Protein AF-A0A453M5R7-F1 (afdb_monomer_lite)

Secondary structure (DSSP, 8-state):
---EEEEEEEEEEETTTEEEEEEEEEETTT--EEEEEEETT---PPPP-----EEEEEEETTEEEEEE------------

InterPro domains:
  IPR008991 Translation protein SH3-like domain superfamily [SSF50104] (4-47)
  IPR013185 Translation elongation factor, KOW-like [PF08207] (5-43)
  IPR014722 Large ribosomal subunit protein uL2, domain 2 [G3DSA:2.30.30.30] (2-46)
  IPR020599 Translation elongation factor P/YeiP [PTHR30053] (4-68)

pLDDT: mean 78.72, std 13.55, range [43.72, 96.75]

Organism: Aegilops tauschii subsp. strangulata (NCBI:txid200361)

Structure (mmCIF, N/CA/C/O backbone):
data_AF-A0A453M5R7-F1
#
_entry.id   AF-A0A453M5R7-F1
#
loop_
_atom_site.group_PDB
_atom_site.id
_atom_site.type_symbol
_atom_site.label_atom_id
_atom_site.label_alt_id
_atom_site.label_comp_id
_atom_site.label_asym_id
_atom_site.label_entity_id
_atom_site.label_seq_id
_atom_site.pdbx_PDB_ins_code
_atom_site.Cartn_x
_atom_site.Cartn_y
_atom_site.Cartn_z
_atom_site.occupancy
_atom_site.B_iso_or_equiv
_atom_site.auth_seq_id
_atom_site.auth_comp_id
_atom_site.auth_asym_id
_atom_site.auth_atom_id
_atom_site.pdbx_PDB_model_num
ATOM 1 N N . MET A 1 1 ? -10.177 -5.885 -9.129 1.00 49.03 1 MET A N 1
ATOM 2 C CA . MET A 1 1 ? -8.748 -5.547 -9.286 1.00 49.03 1 MET A CA 1
ATOM 3 C C . MET A 1 1 ? -8.103 -5.772 -7.940 1.00 49.03 1 MET A C 1
ATOM 5 O O . MET A 1 1 ? -8.562 -5.163 -6.985 1.00 49.03 1 MET A O 1
ATOM 9 N N . SER A 1 2 ? -7.151 -6.696 -7.845 1.00 60.16 2 SER A N 1
ATOM 10 C CA . SER A 1 2 ? -6.360 -6.877 -6.628 1.00 60.16 2 SER A CA 1
ATOM 11 C C . SER A 1 2 ? -5.437 -5.672 -6.445 1.00 60.16 2 SER A C 1
ATOM 13 O O . SER A 1 2 ? -4.818 -5.203 -7.403 1.00 60.16 2 SER A O 1
ATOM 15 N N . SER A 1 3 ? -5.390 -5.126 -5.231 1.00 78.81 3 SER A N 1
ATOM 16 C CA . SER A 1 3 ? -4.472 -4.037 -4.895 1.00 78.81 3 SER A CA 1
ATOM 17 C C . SER A 1 3 ? -3.057 -4.606 -4.786 1.00 78.81 3 SER A C 1
ATOM 19 O O . SER A 1 3 ? -2.843 -5.604 -4.096 1.00 78.81 3 SER A O 1
ATOM 21 N N . VAL A 1 4 ? -2.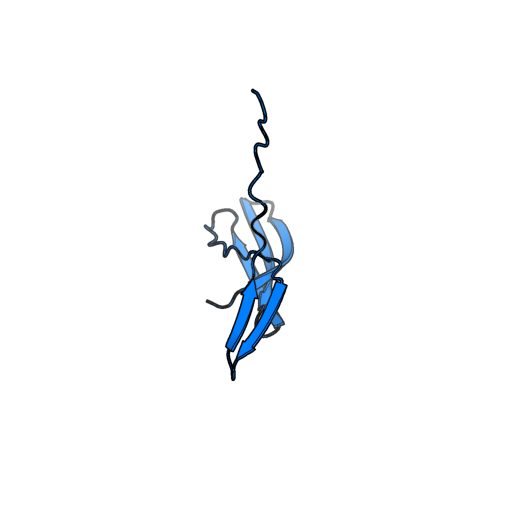088 -4.010 -5.483 1.00 82.25 4 VAL A N 1
ATOM 22 C CA . VAL A 1 4 ? -0.690 -4.465 -5.486 1.00 82.25 4 VAL A CA 1
ATOM 23 C C . VAL A 1 4 ? 0.240 -3.356 -5.005 1.00 82.25 4 VAL A C 1
ATOM 25 O O . VAL A 1 4 ? 0.174 -2.214 -5.454 1.00 82.25 4 VAL A O 1
ATOM 28 N N . GLN A 1 5 ? 1.142 -3.702 -4.094 1.00 85.94 5 GLN A N 1
ATOM 29 C CA . GLN A 1 5 ? 2.169 -2.822 -3.557 1.00 85.94 5 GLN A CA 1
ATOM 30 C C . GLN A 1 5 ? 3.491 -3.025 -4.304 1.00 85.94 5 GLN A C 1
ATOM 32 O O . GLN A 1 5 ? 3.953 -4.155 -4.471 1.00 85.94 5 GLN A O 1
ATOM 37 N N . VAL A 1 6 ? 4.152 -1.932 -4.694 1.00 87.44 6 VAL A N 1
ATOM 38 C CA . VAL A 1 6 ? 5.508 -1.981 -5.260 1.00 87.44 6 VAL A CA 1
ATOM 39 C C . VAL A 1 6 ? 6.523 -2.264 -4.158 1.00 87.44 6 VAL A C 1
ATOM 41 O O . VAL A 1 6 ? 6.700 -1.465 -3.242 1.00 87.44 6 VAL A O 1
ATOM 44 N N . ILE A 1 7 ? 7.218 -3.393 -4.269 1.00 91.56 7 ILE A N 1
ATOM 45 C CA . ILE A 1 7 ? 8.278 -3.796 -3.337 1.00 91.56 7 ILE A CA 1
ATOM 46 C C . ILE A 1 7 ? 9.641 -3.329 -3.837 1.00 91.56 7 ILE A C 1
ATOM 48 O O . ILE A 1 7 ? 10.482 -2.887 -3.054 1.00 91.56 7 ILE A O 1
ATOM 52 N N . LYS A 1 8 ? 9.876 -3.439 -5.146 1.00 88.44 8 LYS A N 1
ATOM 53 C CA . LYS A 1 8 ? 11.154 -3.075 -5.756 1.00 88.44 8 LYS A CA 1
ATOM 54 C C . LYS A 1 8 ? 10.962 -2.679 -7.209 1.00 88.44 8 LYS A C 1
ATOM 56 O O . LYS A 1 8 ? 10.191 -3.305 -7.925 1.00 88.44 8 LYS A O 1
ATOM 61 N N . SER A 1 9 ? 11.725 -1.691 -7.657 1.00 89.81 9 SER A N 1
ATOM 62 C CA . SER A 1 9 ? 11.828 -1.315 -9.066 1.00 89.81 9 SER A CA 1
ATOM 63 C C . SER A 1 9 ? 13.287 -1.335 -9.511 1.00 89.81 9 SER A C 1
ATOM 65 O O . SER A 1 9 ? 14.148 -0.770 -8.832 1.00 89.81 9 SER A O 1
ATOM 67 N N . HIS A 1 10 ? 13.571 -1.946 -10.656 1.00 88.75 10 HIS A N 1
ATOM 68 C CA . HIS A 1 10 ? 14.884 -1.931 -11.288 1.00 88.75 10 HIS A CA 1
ATOM 69 C C . HIS A 1 10 ? 14.771 -1.453 -12.734 1.00 88.75 10 HIS A C 1
ATOM 71 O O . HIS A 1 10 ? 14.025 -2.017 -13.529 1.00 88.75 10 HIS A O 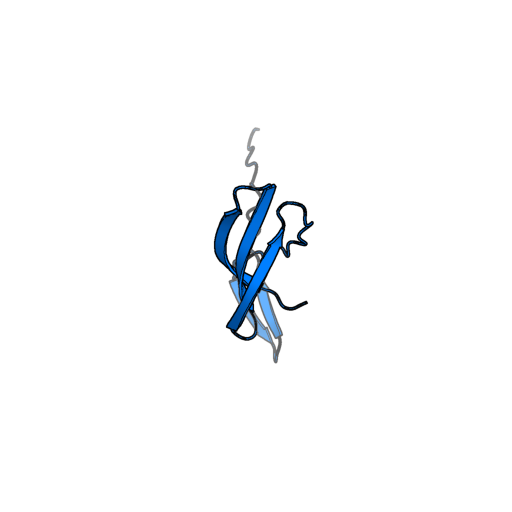1
ATOM 77 N N . HIS A 1 11 ? 15.537 -0.422 -13.074 1.00 85.75 11 HIS A N 1
ATOM 78 C CA . HIS A 1 11 ? 15.574 0.145 -14.412 1.00 85.75 11 HIS A CA 1
ATOM 79 C C . HIS A 1 11 ? 16.864 -0.260 -15.125 1.00 85.75 11 HIS A C 1
ATOM 81 O O . HIS A 1 11 ? 17.953 -0.089 -14.576 1.00 85.75 11 HIS A O 1
ATOM 87 N N . SER A 1 12 ? 16.745 -0.767 -16.352 1.00 84.19 12 SER A N 1
ATOM 88 C CA . SER A 1 12 ? 17.885 -1.165 -17.179 1.00 84.19 12 SER A CA 1
ATOM 89 C C . SER A 1 12 ? 17.770 -0.575 -18.582 1.00 84.19 12 SER A C 1
ATOM 91 O O . SER A 1 12 ? 16.716 -0.665 -19.214 1.00 84.19 12 SER A O 1
ATOM 93 N N . HIS A 1 13 ? 18.873 -0.004 -19.071 1.00 81.44 13 HIS A N 1
ATOM 94 C CA . HIS A 1 13 ? 19.020 0.449 -20.452 1.00 81.44 13 HIS A CA 1
ATOM 95 C C . HIS A 1 13 ? 19.875 -0.551 -21.228 1.00 81.44 13 HIS A C 1
ATOM 97 O O . HIS A 1 13 ? 21.042 -0.764 -20.900 1.00 81.44 13 HIS A O 1
ATOM 103 N N . GLN A 1 14 ? 19.322 -1.125 -22.292 1.00 72.12 14 GLN A N 1
ATOM 104 C CA . GLN A 1 14 ? 20.099 -1.874 -23.273 1.00 72.12 14 GLN A CA 1
ATOM 105 C C . GLN A 1 14 ? 20.588 -0.877 -24.331 1.00 72.12 14 GLN A C 1
ATOM 107 O O . GLN A 1 14 ? 19.781 -0.156 -24.916 1.00 72.12 14 GLN A O 1
ATOM 112 N N . GLY A 1 15 ? 21.900 -0.818 -24.583 1.00 64.00 15 GLY A N 1
ATOM 113 C CA . GLY A 1 15 ? 22.589 0.213 -25.387 1.00 64.00 15 GLY A CA 1
ATOM 114 C C . GLY A 1 15 ? 22.161 0.391 -26.858 1.00 64.00 15 GLY A C 1
ATOM 115 O O . GLY A 1 15 ? 22.829 1.105 -27.598 1.00 64.00 15 GLY A O 1
ATOM 116 N N . ARG A 1 16 ? 21.057 -0.227 -27.299 1.00 62.22 16 ARG A N 1
ATOM 117 C CA . ARG A 1 16 ? 20.387 0.002 -28.590 1.00 62.22 16 ARG A CA 1
ATOM 118 C C . ARG A 1 16 ? 18.885 0.274 -28.405 1.00 62.22 16 ARG A C 1
ATOM 120 O O . ARG A 1 16 ? 18.048 -0.447 -28.934 1.00 62.22 16 ARG A O 1
ATOM 127 N N . GLY A 1 17 ? 18.553 1.312 -27.637 1.00 64.19 17 GLY A N 1
ATOM 128 C CA . GLY A 1 17 ? 17.240 1.976 -27.693 1.00 64.19 17 GLY A CA 1
ATOM 129 C C . GLY A 1 17 ? 16.090 1.333 -26.914 1.00 64.19 17 GLY A C 1
ATOM 130 O O . GLY A 1 17 ? 14.965 1.802 -27.025 1.00 64.19 17 GLY A O 1
ATOM 131 N N . GLY A 1 18 ? 16.344 0.292 -26.118 1.00 72.00 18 GLY A N 1
ATOM 132 C CA . GLY A 1 18 ? 15.324 -0.327 -25.270 1.00 72.00 18 GLY A CA 1
ATOM 133 C C . GLY A 1 18 ? 15.613 -0.098 -23.793 1.00 72.00 18 GLY A C 1
ATOM 134 O O . GLY A 1 18 ? 16.604 -0.619 -23.280 1.00 72.00 18 GLY A O 1
ATOM 135 N N . ALA A 1 19 ? 14.743 0.643 -23.108 1.00 81.19 19 ALA A N 1
ATOM 136 C CA . ALA A 1 19 ? 14.748 0.747 -21.654 1.00 81.19 19 ALA A CA 1
ATOM 137 C C . ALA A 1 19 ? 13.574 -0.049 -21.075 1.00 81.19 19 ALA A C 1
ATOM 139 O O . ALA A 1 19 ? 12.429 0.111 -21.509 1.00 81.19 19 ALA A O 1
ATOM 140 N N . THR A 1 20 ? 13.876 -0.918 -20.111 1.00 84.94 20 THR A N 1
ATOM 141 C CA . THR A 1 20 ? 12.890 -1.763 -19.429 1.00 84.94 20 THR A CA 1
ATOM 142 C C . THR A 1 20 ? 12.912 -1.491 -17.938 1.00 84.94 20 THR A C 1
ATOM 144 O O . THR A 1 20 ? 13.989 -1.394 -17.337 1.00 84.94 20 THR A O 1
ATOM 147 N N . ILE A 1 21 ? 11.731 -1.438 -17.335 1.00 88.06 21 ILE A N 1
ATOM 148 C CA . ILE A 1 21 ? 11.558 -1.320 -15.892 1.00 88.06 21 ILE A CA 1
ATOM 149 C C . ILE A 1 21 ? 10.998 -2.647 -15.393 1.00 88.06 21 ILE A C 1
ATOM 151 O O . ILE A 1 21 ? 9.909 -3.055 -15.782 1.00 88.06 21 ILE A O 1
ATOM 155 N N . GLN A 1 22 ? 11.751 -3.331 -14.542 1.00 89.31 22 GLN A N 1
ATOM 156 C CA . GLN A 1 22 ? 11.284 -4.516 -13.840 1.00 89.31 22 GLN A CA 1
ATOM 157 C C . GLN A 1 22 ? 10.746 -4.102 -12.475 1.00 89.31 22 GLN A C 1
ATOM 159 O O . GLN A 1 22 ? 11.457 -3.455 -11.702 1.00 89.31 22 GLN A O 1
ATOM 164 N N . VAL A 1 23 ? 9.510 -4.484 -12.174 1.00 89.81 23 VAL A N 1
ATOM 165 C CA . VAL A 1 23 ? 8.854 -4.175 -10.904 1.00 89.81 23 VAL A CA 1
ATOM 166 C C . VAL A 1 23 ? 8.481 -5.473 -10.207 1.00 89.81 23 VAL A C 1
ATOM 168 O O . VAL A 1 23 ? 7.857 -6.355 -10.791 1.00 89.81 23 VAL A O 1
ATOM 171 N N . GLU A 1 24 ? 8.890 -5.590 -8.951 1.00 91.31 24 GLU A N 1
ATOM 172 C CA . GLU A 1 24 ? 8.425 -6.626 -8.040 1.00 91.31 24 GLU A CA 1
ATOM 173 C C . GLU A 1 24 ? 7.235 -6.068 -7.259 1.00 91.31 24 GLU A C 1
ATOM 175 O O . GLU A 1 24 ? 7.355 -5.067 -6.545 1.00 91.31 24 GLU A O 1
ATOM 180 N N . LEU A 1 25 ? 6.092 -6.723 -7.411 1.00 90.75 25 LEU A N 1
ATOM 181 C CA . LEU A 1 25 ? 4.819 -6.381 -6.802 1.00 90.75 25 LEU A CA 1
ATOM 182 C C . LEU A 1 25 ? 4.463 -7.408 -5.729 1.00 90.75 25 LEU A C 1
ATOM 184 O O . LEU A 1 25 ? 4.813 -8.587 -5.836 1.00 90.75 25 LEU A O 1
ATOM 188 N N . ARG A 1 26 ? 3.742 -6.966 -4.703 1.00 89.88 26 ARG A N 1
ATOM 189 C CA . ARG A 1 26 ? 3.097 -7.824 -3.713 1.00 89.88 26 ARG A CA 1
ATOM 190 C C . ARG A 1 26 ? 1.606 -7.538 -3.701 1.00 89.88 26 ARG A C 1
ATOM 192 O O . ARG A 1 26 ? 1.209 -6.401 -3.488 1.00 89.88 26 ARG A O 1
ATOM 199 N N . ASP A 1 27 ? 0.805 -8.569 -3.885 1.00 86.75 27 ASP A N 1
ATOM 200 C CA . ASP A 1 27 ? -0.638 -8.517 -3.694 1.00 86.75 27 ASP A CA 1
ATOM 201 C C . ASP A 1 27 ? -0.962 -8.236 -2.218 1.00 86.75 27 ASP A C 1
ATOM 203 O O . ASP A 1 27 ? -0.422 -8.897 -1.326 1.00 86.75 27 ASP A O 1
ATOM 207 N N . VAL A 1 28 ? -1.780 -7.217 -1.961 1.00 84.94 28 VAL A N 1
ATOM 208 C CA . VAL A 1 28 ? -2.086 -6.743 -0.602 1.00 84.94 28 VAL A CA 1
ATOM 209 C C . VAL A 1 28 ? -2.987 -7.730 0.146 1.00 84.94 28 VAL A C 1
ATOM 211 O O . VAL A 1 28 ? -2.837 -7.879 1.357 1.00 84.94 28 VAL A O 1
ATOM 214 N N . ASP A 1 29 ? -3.857 -8.451 -0.564 1.00 85.81 29 ASP A N 1
ATOM 215 C CA . ASP A 1 29 ? -4.842 -9.361 0.032 1.00 85.81 29 ASP A CA 1
ATOM 216 C C . ASP A 1 29 ? -4.228 -10.730 0.357 1.00 85.81 29 ASP A C 1
ATOM 218 O 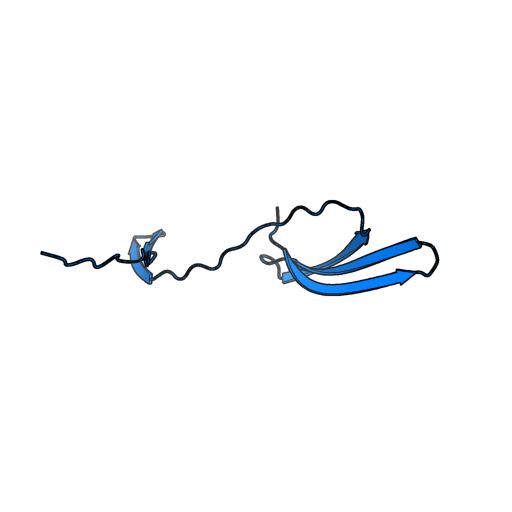O . ASP A 1 29 ? -4.474 -11.323 1.407 1.00 85.81 29 ASP A O 1
ATOM 222 N N . THR A 1 30 ? -3.410 -11.246 -0.558 1.00 88.94 30 THR A N 1
ATOM 223 C CA . THR A 1 30 ? -2.866 -12.611 -0.502 1.00 88.94 30 THR A CA 1
ATOM 224 C C . THR A 1 30 ? -1.388 -12.660 -0.125 1.00 88.94 30 THR A C 1
ATOM 226 O O . THR A 1 30 ? -0.874 -13.723 0.224 1.00 88.94 30 THR A O 1
ATOM 229 N N . GLY A 1 31 ? -0.666 -11.539 -0.221 1.00 87.12 31 GLY A N 1
ATOM 230 C CA . GLY A 1 31 ? 0.784 -11.477 -0.022 1.00 87.12 31 GLY A CA 1
ATOM 231 C C . GLY A 1 31 ? 1.611 -12.066 -1.174 1.00 87.12 31 GLY A C 1
ATOM 232 O O . GLY A 1 31 ? 2.847 -12.080 -1.095 1.00 87.12 31 GLY A O 1
ATOM 233 N N . ASN A 1 32 ? 0.962 -12.540 -2.243 1.00 92.38 32 ASN A N 1
ATOM 234 C CA . ASN A 1 32 ? 1.621 -13.147 -3.395 1.00 92.38 32 ASN A CA 1
ATOM 235 C C . ASN A 1 32 ? 2.557 -12.158 -4.090 1.00 92.38 32 ASN A C 1
ATOM 237 O O . ASN A 1 32 ? 2.228 -10.989 -4.271 1.00 92.38 32 ASN A O 1
ATOM 241 N N . LYS A 1 33 ? 3.733 -12.639 -4.502 1.00 91.06 33 LYS A N 1
ATOM 242 C CA . LYS A 1 33 ? 4.715 -11.828 -5.227 1.00 91.06 33 LYS A CA 1
ATOM 243 C C . LYS A 1 33 ? 4.591 -12.041 -6.727 1.00 91.06 33 LYS A C 1
ATOM 245 O O . LYS A 1 33 ? 4.580 -13.182 -7.184 1.00 91.06 33 LYS A O 1
ATOM 250 N N . ILE A 1 34 ? 4.575 -10.947 -7.477 1.00 89.94 34 ILE A N 1
ATOM 251 C CA . ILE A 1 34 ? 4.491 -10.939 -8.938 1.00 89.94 34 ILE A CA 1
ATOM 252 C C . ILE A 1 34 ? 5.638 -10.085 -9.474 1.00 89.94 34 ILE A C 1
ATOM 254 O O . ILE A 1 34 ? 6.061 -9.123 -8.836 1.00 89.94 34 ILE A O 1
ATOM 258 N N . VAL A 1 35 ? 6.182 -10.457 -10.628 1.00 89.50 35 VAL A N 1
ATOM 259 C CA . VAL A 1 35 ? 7.245 -9.703 -11.293 1.00 89.50 35 VAL A CA 1
ATOM 260 C C . VAL A 1 35 ? 6.754 -9.292 -12.667 1.00 89.50 35 VAL A C 1
ATOM 262 O O . VAL A 1 35 ? 6.529 -10.150 -13.519 1.00 89.50 35 VAL A O 1
ATOM 265 N N . GLU A 1 36 ? 6.646 -7.988 -12.888 1.00 86.56 36 GLU A N 1
ATOM 266 C CA . GLU A 1 36 ? 6.229 -7.419 -14.167 1.00 86.56 36 GLU A CA 1
ATOM 267 C C . GLU A 1 36 ? 7.363 -6.631 -14.820 1.00 86.56 36 GLU A C 1
ATOM 269 O O . GLU A 1 36 ? 8.299 -6.158 -14.164 1.00 86.56 36 GLU A O 1
ATOM 274 N N . ARG A 1 37 ? 7.312 -6.543 -16.151 1.00 86.06 37 ARG A N 1
ATOM 275 C CA . ARG A 1 37 ? 8.281 -5.803 -16.958 1.00 86.06 37 ARG A CA 1
ATOM 276 C C . ARG A 1 37 ? 7.540 -4.822 -17.841 1.00 86.06 37 ARG A C 1
ATOM 278 O O . ARG A 1 37 ? 6.829 -5.242 -18.745 1.00 86.06 37 ARG A O 1
ATOM 285 N N . PHE A 1 38 ? 7.798 -3.546 -17.609 1.00 83.94 38 PHE A N 1
ATOM 286 C CA . PHE A 1 38 ? 7.238 -2.446 -18.375 1.00 83.94 38 PHE A CA 1
ATOM 287 C C . PHE A 1 38 ? 8.259 -1.922 -19.368 1.00 83.94 38 PHE A C 1
ATOM 289 O O . PHE A 1 38 ? 9.470 -1.868 -19.086 1.00 83.94 38 PHE A O 1
ATOM 296 N N . ARG A 1 39 ? 7.765 -1.499 -20.528 1.00 82.19 39 ARG A N 1
ATOM 297 C CA . ARG A 1 39 ? 8.539 -0.625 -21.410 1.00 82.19 39 ARG A CA 1
ATOM 298 C C . ARG A 1 39 ? 8.387 0.823 -20.945 1.00 82.19 39 ARG A C 1
ATOM 300 O O . ARG A 1 39 ? 7.458 1.171 -20.227 1.00 82.19 39 ARG A O 1
ATOM 307 N N . THR A 1 40 ? 9.333 1.672 -21.322 1.00 73.31 40 THR A N 1
ATOM 308 C CA . THR A 1 40 ? 9.346 3.093 -20.926 1.00 73.31 40 THR A CA 1
ATOM 309 C C . THR A 1 40 ? 8.237 3.923 -21.581 1.00 73.31 40 THR A C 1
ATOM 311 O O . THR A 1 40 ? 7.945 5.015 -21.106 1.00 73.31 40 THR A O 1
ATOM 314 N N . ASP A 1 41 ? 7.621 3.409 -22.642 1.00 78.12 41 ASP A N 1
ATOM 315 C CA . ASP A 1 41 ? 6.541 4.017 -23.423 1.00 78.12 41 ASP A CA 1
ATOM 316 C C . ASP A 1 41 ? 5.140 3.476 -23.078 1.00 78.12 41 ASP A C 1
ATOM 318 O O . ASP A 1 41 ? 4.150 3.902 -23.670 1.00 78.12 41 ASP A O 1
ATOM 322 N N . GLU A 1 42 ? 5.032 2.561 -22.113 1.00 71.88 42 GLU A N 1
ATOM 323 C CA . GLU A 1 42 ? 3.766 1.945 -21.715 1.00 71.88 42 GLU A CA 1
ATOM 324 C C . GLU A 1 42 ? 3.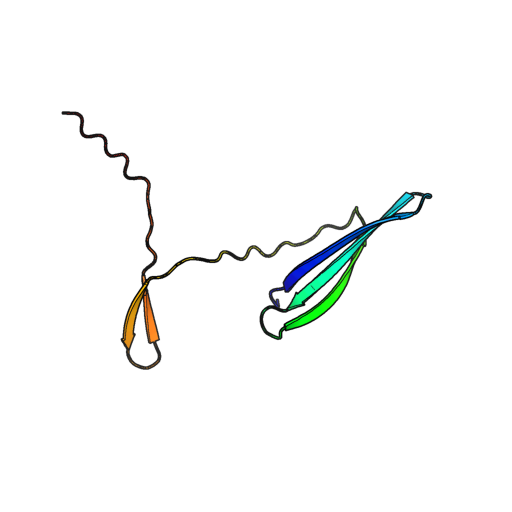006 2.808 -20.690 1.00 71.88 42 GLU A C 1
ATOM 326 O O . GLU A 1 42 ? 3.577 3.301 -19.713 1.00 71.88 42 GLU A O 1
ATOM 331 N N . ALA A 1 43 ? 1.700 3.002 -20.904 1.00 67.00 43 ALA A N 1
ATOM 332 C CA . ALA A 1 43 ? 0.840 3.728 -19.973 1.00 67.00 43 ALA A CA 1
ATOM 333 C C . ALA A 1 43 ? 0.474 2.831 -18.783 1.00 67.00 43 ALA A C 1
ATOM 335 O O . ALA A 1 43 ? -0.088 1.754 -18.965 1.00 67.00 43 ALA A O 1
ATOM 336 N N . LEU A 1 44 ? 0.768 3.290 -17.564 1.00 70.62 44 LEU A N 1
ATOM 337 C CA . LEU A 1 44 ? 0.505 2.536 -16.342 1.00 70.62 44 LEU A CA 1
ATOM 338 C C . LEU A 1 44 ? -0.717 3.091 -15.604 1.00 70.62 44 LEU A C 1
ATOM 340 O O . LEU A 1 44 ? -0.729 4.263 -15.216 1.00 70.62 44 LEU A O 1
ATOM 344 N N . GLU A 1 45 ? -1.716 2.244 -15.359 1.00 68.44 45 GLU A N 1
ATOM 345 C CA . GLU A 1 45 ? -2.839 2.574 -14.482 1.00 68.44 45 GLU A CA 1
ATOM 346 C C . GLU A 1 45 ? -2.388 2.467 -13.019 1.00 68.44 45 GLU A C 1
ATOM 348 O O . GLU A 1 45 ? -1.929 1.421 -12.559 1.00 68.44 45 GLU A O 1
ATOM 353 N N . ARG A 1 46 ? -2.458 3.582 -12.285 1.00 66.75 46 ARG A N 1
ATOM 354 C CA . ARG A 1 46 ? -2.051 3.645 -10.877 1.00 66.75 46 ARG A CA 1
ATOM 355 C C . ARG A 1 46 ? -3.282 3.582 -9.988 1.00 66.75 46 ARG A C 1
ATOM 357 O O . ARG A 1 46 ? -4.143 4.453 -10.069 1.00 66.75 46 ARG A O 1
ATOM 364 N N . VAL A 1 47 ? -3.318 2.600 -9.095 1.00 67.12 47 VAL A N 1
ATOM 365 C CA . VAL A 1 47 ? -4.301 2.548 -8.011 1.00 67.12 47 VAL A CA 1
ATOM 366 C C . VAL A 1 47 ? -3.783 3.413 -6.862 1.00 67.12 47 VAL A C 1
ATOM 368 O O . VAL A 1 47 ? -2.687 3.181 -6.353 1.00 67.12 47 VAL A O 1
ATOM 371 N N . PHE A 1 48 ? -4.547 4.434 -6.474 1.00 68.12 48 PHE A N 1
ATOM 372 C CA . PHE A 1 48 ? -4.263 5.226 -5.278 1.00 68.12 48 PHE A CA 1
ATOM 373 C C . PHE A 1 48 ? -4.857 4.527 -4.056 1.00 68.12 48 PHE A C 1
ATOM 375 O O . PHE A 1 48 ? -6.059 4.274 -4.008 1.00 68.12 48 PHE A O 1
ATOM 382 N N . VAL A 1 49 ? -4.006 4.230 -3.075 1.00 70.56 49 VAL A N 1
ATOM 383 C CA . VAL A 1 49 ? -4.401 3.713 -1.761 1.00 70.56 49 VAL A CA 1
ATOM 384 C C . VAL A 1 49 ? -4.025 4.770 -0.731 1.00 70.56 49 VAL A C 1
ATOM 386 O O . VAL A 1 49 ? -2.887 5.238 -0.720 1.00 70.56 49 VAL A O 1
ATOM 389 N N . GLU A 1 50 ? -4.986 5.175 0.092 1.00 73.94 50 GLU A N 1
ATOM 390 C CA . GLU A 1 50 ? -4.793 6.162 1.152 1.00 73.94 50 GLU A CA 1
ATOM 391 C C . GLU A 1 50 ? -5.039 5.494 2.506 1.00 73.94 50 GLU A C 1
ATOM 393 O O . GLU A 1 50 ? -6.145 5.025 2.780 1.00 73.94 50 GLU A O 1
ATOM 398 N N . ASP A 1 51 ? -4.010 5.470 3.353 1.00 74.00 51 ASP A N 1
ATOM 399 C CA . ASP A 1 51 ? -4.152 5.062 4.747 1.00 74.00 51 ASP A CA 1
ATOM 400 C C . ASP A 1 51 ? -4.716 6.236 5.547 1.00 74.00 51 ASP A C 1
ATOM 402 O O . ASP A 1 51 ? -4.081 7.288 5.666 1.00 74.00 51 ASP A O 1
ATOM 406 N N . LYS A 1 52 ? -5.908 6.054 6.118 1.00 79.38 52 LYS A N 1
ATOM 407 C CA . LYS A 1 52 ? -6.565 7.072 6.939 1.00 79.38 52 LYS A CA 1
ATOM 408 C C . LYS A 1 52 ? -6.669 6.627 8.396 1.00 79.38 52 LYS A C 1
ATOM 410 O O . LYS A 1 52 ? -7.159 5.526 8.657 1.00 79.38 52 LYS A O 1
ATOM 415 N N . PRO A 1 53 ? -6.242 7.457 9.363 1.00 79.81 53 PRO A N 1
ATOM 416 C CA . PRO A 1 53 ? -6.431 7.152 10.772 1.00 79.81 53 PRO A CA 1
ATOM 417 C C . PRO A 1 53 ? -7.902 7.334 11.162 1.00 79.81 53 PRO A C 1
ATOM 419 O O . PRO A 1 53 ? -8.488 8.398 10.963 1.00 79.81 53 PRO A O 1
ATOM 422 N N . PHE A 1 54 ? -8.477 6.308 11.786 1.00 86.62 54 PHE A N 1
ATOM 423 C CA . PHE A 1 54 ? -9.817 6.347 12.365 1.00 86.62 54 PHE A CA 1
ATOM 424 C C . PHE A 1 54 ? -9.764 6.107 13.870 1.00 86.62 54 PHE A C 1
ATOM 426 O O . PHE A 1 54 ? -8.887 5.406 14.376 1.00 86.62 54 PHE A O 1
ATOM 433 N N . THR A 1 55 ? -10.735 6.662 14.588 1.00 88.38 55 THR A N 1
ATOM 434 C CA . THR A 1 55 ? -10.958 6.376 16.008 1.00 88.38 55 THR A CA 1
ATOM 435 C C . THR A 1 55 ? -12.166 5.472 16.173 1.00 88.38 55 THR A C 1
ATOM 437 O O . THR A 1 55 ? -13.225 5.724 15.601 1.00 88.38 55 THR A O 1
ATOM 440 N N . TYR A 1 56 ? -12.005 4.413 16.960 1.00 91.12 56 TYR A N 1
ATOM 441 C CA . TYR A 1 56 ? -13.097 3.516 17.312 1.00 91.12 56 TYR A CA 1
ATOM 442 C C . TYR A 1 56 ? -14.101 4.214 18.236 1.00 91.12 56 TYR A C 1
ATOM 444 O O . TYR A 1 56 ? -13.699 4.834 19.221 1.00 91.12 56 TYR A O 1
ATOM 452 N N . LEU A 1 57 ? -15.396 4.088 17.932 1.00 92.44 57 LEU A N 1
ATOM 453 C CA . LEU A 1 57 ? -16.472 4.604 18.778 1.00 92.44 57 LEU A CA 1
ATOM 454 C C . LEU A 1 57 ? -17.150 3.475 19.561 1.00 92.44 57 LEU A C 1
ATOM 456 O O . LEU A 1 57 ? -17.095 3.450 20.789 1.00 92.44 57 LEU A O 1
ATOM 460 N N . TYR A 1 58 ? -17.801 2.553 18.851 1.00 93.62 58 TYR A N 1
ATOM 461 C CA . TYR A 1 58 ? -18.510 1.405 19.418 1.00 93.62 58 TYR A CA 1
ATOM 462 C C . TYR A 1 58 ? -18.764 0.333 18.346 1.00 93.62 58 TYR A C 1
ATOM 464 O O . TYR A 1 58 ? -18.548 0.560 17.155 1.00 93.62 58 TYR A O 1
ATOM 472 N N . GLN A 1 59 ? -19.247 -0.832 18.776 1.00 96.75 59 GLN A N 1
ATOM 473 C CA . GLN A 1 59 ? -19.671 -1.935 17.918 1.00 96.75 59 GLN A CA 1
ATOM 474 C C . GLN A 1 59 ? -21.134 -2.282 18.220 1.00 96.75 59 GLN A C 1
ATOM 476 O O . GLN A 1 59 ? -21.525 -2.349 19.386 1.00 96.75 59 GLN A O 1
ATOM 481 N N . GLU A 1 60 ? -21.929 -2.518 17.178 1.00 95.62 60 GLU A N 1
ATOM 482 C CA . GLU A 1 60 ? -23.322 -2.963 17.274 1.00 95.62 60 GLU A CA 1
ATOM 483 C C . GLU A 1 60 ? -23.529 -4.191 16.378 1.00 95.62 60 GLU A C 1
ATOM 485 O O . GLU A 1 60 ? -23.553 -4.097 15.148 1.00 95.62 60 GLU A O 1
ATOM 490 N N . GLY A 1 61 ? -23.638 -5.366 17.005 1.00 94.88 61 GLY A N 1
ATOM 491 C CA . GLY A 1 61 ? -23.647 -6.645 16.293 1.00 94.88 61 GLY A CA 1
ATOM 492 C C . GLY A 1 61 ? -22.369 -6.827 15.469 1.00 94.88 61 GLY A C 1
ATOM 493 O O . GLY A 1 61 ? -21.263 -6.766 16.011 1.00 94.88 61 GLY A O 1
ATOM 494 N N . ASP A 1 62 ? -22.534 -7.002 14.159 1.00 95.31 62 ASP A N 1
ATOM 495 C CA . ASP A 1 62 ? -21.433 -7.178 13.202 1.00 95.31 62 ASP A CA 1
ATOM 496 C C . ASP A 1 62 ? -20.898 -5.848 12.635 1.00 95.31 62 ASP A C 1
ATOM 498 O O . ASP A 1 62 ? -19.966 -5.844 11.830 1.00 95.31 62 ASP A O 1
ATOM 502 N N . ASN A 1 63 ? -21.464 -4.705 13.045 1.00 93.25 63 ASN A N 1
ATOM 503 C CA . ASN A 1 63 ? -21.071 -3.388 12.544 1.00 93.25 63 ASN A CA 1
ATOM 504 C C . ASN A 1 63 ? -20.140 -2.670 13.525 1.00 93.25 63 ASN A C 1
ATOM 506 O O . ASN A 1 63 ? -20.418 -2.600 14.722 1.00 93.25 63 ASN A O 1
ATOM 510 N N . VAL A 1 64 ? -19.072 -2.060 13.006 1.00 94.38 64 VAL A N 1
ATOM 511 C CA . VAL A 1 64 ? -18.138 -1.227 13.778 1.00 94.38 64 VAL A CA 1
ATOM 512 C C . VAL A 1 64 ? -18.298 0.235 13.369 1.00 94.38 64 VAL A C 1
ATOM 514 O O . VAL A 1 64 ? -18.147 0.576 12.196 1.00 94.38 64 VAL A O 1
ATOM 517 N N . ALA A 1 65 ? -18.572 1.105 14.340 1.00 90.50 65 ALA A N 1
ATOM 518 C CA . ALA A 1 65 ? -18.633 2.546 14.138 1.00 90.50 65 ALA A CA 1
ATOM 519 C C . ALA A 1 65 ? -17.244 3.173 14.347 1.00 90.50 65 ALA A C 1
ATOM 521 O O . ALA A 1 65 ? -16.655 3.085 15.430 1.00 90.50 65 ALA A O 1
ATOM 522 N N . LEU A 1 66 ? -16.735 3.829 13.303 1.00 91.88 66 LEU A N 1
ATOM 523 C CA . LEU A 1 66 ? -15.446 4.519 13.275 1.00 91.88 66 LEU A CA 1
ATOM 524 C C . LEU A 1 66 ? -15.650 6.010 12.972 1.00 91.88 66 LEU A C 1
ATOM 526 O O . LEU A 1 66 ? -16.526 6.371 12.189 1.00 91.88 66 LEU A O 1
ATOM 530 N N . MET A 1 67 ? -14.824 6.874 13.561 1.00 89.31 67 MET A N 1
ATOM 531 C CA . MET A 1 67 ? -14.809 8.317 13.301 1.00 89.31 67 MET A CA 1
ATOM 532 C C . MET A 1 67 ? -13.516 8.736 12.599 1.00 89.31 67 MET A C 1
ATOM 534 O O . MET A 1 67 ? -12.425 8.396 13.057 1.00 89.31 67 MET A O 1
ATOM 538 N N . GLU A 1 68 ? -13.638 9.512 11.520 1.00 85.00 68 GLU A N 1
ATOM 539 C CA . GLU A 1 68 ? -12.521 10.217 10.880 1.00 85.00 68 GLU A CA 1
ATOM 540 C C . GLU A 1 68 ? -12.338 11.587 11.551 1.00 85.00 68 GLU A C 1
ATOM 542 O O . GLU A 1 68 ? -13.285 12.372 11.648 1.00 85.00 68 GLU A O 1
ATOM 547 N N . TYR A 1 69 ? -11.124 11.901 12.009 1.00 72.75 69 TYR A N 1
ATOM 548 C CA . TYR A 1 69 ? -10.799 13.263 12.436 1.00 72.75 69 TYR A CA 1
ATOM 549 C C . TYR A 1 69 ? -10.486 14.114 11.205 1.00 72.75 69 TYR A C 1
ATOM 551 O O . TYR A 1 69 ? -9.364 14.123 10.703 1.00 72.75 69 TYR A O 1
ATOM 559 N N . ALA A 1 70 ? -11.475 14.869 10.730 1.00 69.06 70 ALA A N 1
ATOM 560 C CA . ALA A 1 70 ? -11.237 15.918 9.751 1.00 69.06 70 ALA A CA 1
ATOM 561 C C . ALA A 1 70 ? -10.565 17.112 10.449 1.00 69.06 70 ALA A C 1
ATOM 563 O O . ALA A 1 70 ? -11.239 17.982 11.004 1.00 69.06 70 ALA A O 1
ATOM 564 N N . TYR A 1 71 ? -9.233 17.179 10.424 1.00 57.78 71 TYR A N 1
ATOM 565 C CA . TYR A 1 71 ? -8.517 18.424 10.710 1.00 57.78 71 TYR A CA 1
ATOM 566 C C . TYR A 1 71 ? -8.753 19.401 9.548 1.00 57.78 71 TYR A C 1
ATOM 568 O O . TYR A 1 71 ? -7.884 19.612 8.705 1.00 57.78 71 TYR A O 1
ATOM 576 N N . LEU A 1 72 ? -9.947 19.992 9.463 1.00 57.88 72 LEU A N 1
ATOM 577 C CA . LEU A 1 72 ? -10.118 21.198 8.660 1.00 57.88 72 LEU A CA 1
ATOM 578 C C . LEU A 1 72 ? -9.241 22.293 9.286 1.00 57.88 72 LEU A C 1
ATOM 580 O O . LEU A 1 72 ? -9.264 22.446 10.512 1.00 57.88 72 LEU A O 1
ATOM 584 N N . PRO A 1 73 ? -8.465 23.056 8.494 1.00 50.44 73 PRO A N 1
ATOM 585 C CA . PRO A 1 73 ? -7.741 24.198 9.020 1.00 50.44 73 PRO A CA 1
ATOM 586 C C . PRO A 1 73 ? -8.771 25.182 9.571 1.00 50.44 73 PRO A C 1
ATOM 588 O O . PRO A 1 73 ? -9.509 25.832 8.829 1.00 50.44 73 PRO A O 1
ATOM 591 N N . VAL A 1 74 ? -8.844 25.256 10.897 1.00 55.03 74 VAL A N 1
ATOM 592 C CA . VAL A 1 74 ? -9.589 26.288 11.601 1.00 55.03 74 VAL A CA 1
ATOM 593 C C . VAL A 1 74 ? -8.886 27.601 11.269 1.00 5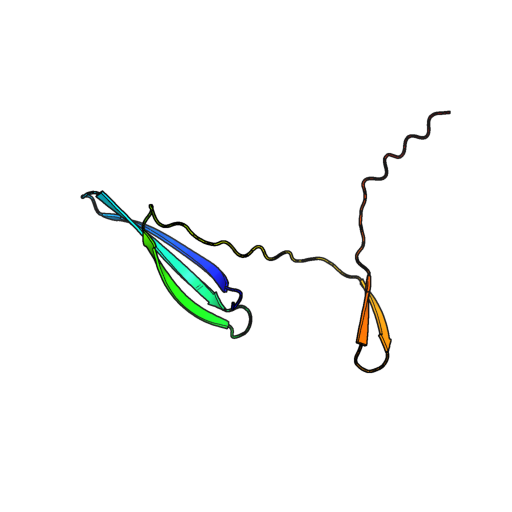5.03 74 VAL A C 1
ATOM 595 O O . VAL A 1 74 ? -7.873 27.941 11.878 1.00 55.03 74 VAL A O 1
ATOM 598 N N . PHE A 1 75 ? -9.390 28.332 10.272 1.00 54.88 75 PHE A N 1
ATOM 599 C CA . PHE A 1 75 ? -9.076 29.748 10.118 1.00 54.88 75 PHE A CA 1
ATOM 600 C C . PHE A 1 75 ? -9.686 30.468 11.317 1.00 54.88 75 PHE A C 1
ATOM 602 O O . PHE A 1 75 ? -10.826 30.925 11.302 1.00 54.88 75 PHE A O 1
ATOM 609 N N . LEU A 1 76 ? -8.922 30.493 12.403 1.00 52.25 76 LEU A N 1
ATOM 610 C CA . LEU A 1 76 ? -9.256 31.196 13.623 1.00 52.25 76 LEU A CA 1
ATOM 611 C C . LEU A 1 76 ? -8.962 32.684 13.400 1.00 52.25 76 LEU A C 1
ATOM 613 O O . LEU A 1 76 ? -7.962 33.206 13.880 1.00 52.25 76 LEU A O 1
ATOM 617 N N . SER A 1 77 ? -9.807 33.378 12.638 1.00 55.62 77 SER A N 1
ATOM 618 C CA . SER A 1 77 ? -9.825 34.841 12.648 1.00 55.62 77 SER A CA 1
ATOM 619 C C . SER A 1 77 ? -10.906 35.309 13.615 1.00 55.62 77 SER A C 1
ATOM 621 O O . SER A 1 77 ? -12.012 35.677 13.224 1.00 55.62 77 SER A O 1
ATOM 623 N N . PHE A 1 78 ? -10.561 35.305 14.902 1.00 56.34 78 PHE A N 1
ATOM 624 C CA . PHE A 1 78 ? -11.037 36.369 15.772 1.00 56.34 78 PHE A CA 1
ATOM 625 C C . PHE A 1 78 ? -10.404 37.668 15.263 1.00 56.34 78 PHE A C 1
ATOM 627 O O . PHE A 1 78 ? -9.213 37.890 15.458 1.00 56.34 78 PHE A O 1
ATOM 634 N N . LEU A 1 79 ? -11.190 38.512 14.603 1.00 43.72 79 LEU A N 1
ATOM 635 C CA . LEU A 1 79 ? -10.966 39.952 14.620 1.00 43.7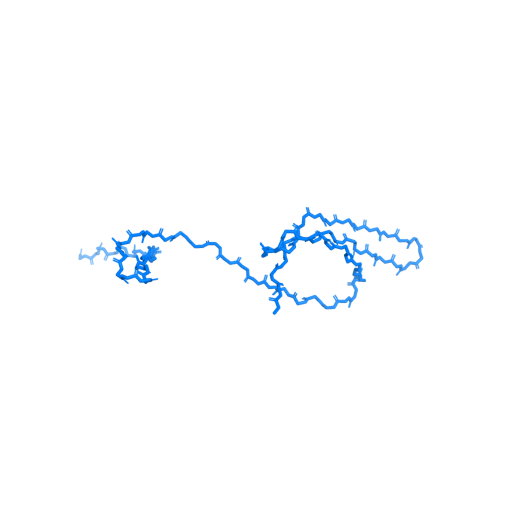2 79 LEU A CA 1
ATOM 636 C C . LEU A 1 79 ? -12.347 40.604 14.757 1.00 43.72 79 LEU A C 1
ATOM 638 O O . LEU A 1 79 ? -13.109 40.669 13.794 1.00 43.72 79 LEU A O 1
ATOM 642 N N . HIS A 1 80 ? -12.693 40.966 15.992 1.00 55.47 80 HIS A N 1
ATOM 643 C CA . HIS A 1 80 ? -13.523 42.141 16.246 1.00 55.47 80 HIS A CA 1
ATOM 644 C C . HIS A 1 80 ? -12.571 43.319 16.431 1.00 55.47 80 HIS A C 1
ATOM 646 O O . HIS A 1 80 ? -11.513 43.095 17.066 1.00 55.47 80 HIS A O 1
#

Radius of gyration: 21.82 Å; chains: 1; bounding box: 46×55×48 Å

Foldseek 3Di:
DFDKDWPDWDWDDDPPPWIKIWTWIAGPPPRDIDIDIDTPPDDDDDDDDDDFDWDWDDDDVPDTDIHGPPPDPPPPDPDD

Sequence (80 aa):
MSSVQVIKSHHSHQGRGGATIQVELRDVDTGNKIVERFRTDEALERVFVEDKPFTYLYQEGDNVALMEYAYLPVFLSFLH